Protein 2Y7B (pdb70)

Foldseek 3Di:
DDDQFKDWDWWWKWDFPVPDIDTAIWIWMDDQQKIFTANDDVVVVPDGGPDIDGLLQFPDLFKDADDVVPDPDPQKIKTKGKDFADPPDDDTPQWDDDPRMIIGIIIIHDPDNVVSVVVRVSNSVSSVVSVPDD

Solvent-accessible surface area: 8487 Å² total; p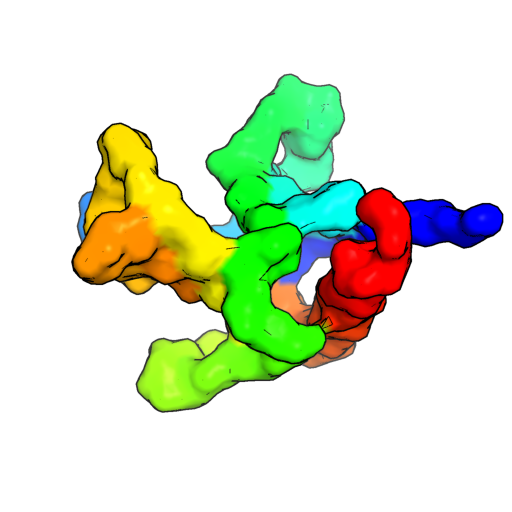er-residue (Å²): 162,151,110,80,27,86,27,105,11,63,0,12,6,42,26,45,74,109,61,66,29,35,69,60,115,32,35,0,7,0,46,43,64,25,0,6,29,19,61,109,43,95,16,43,148,196,125,128,22,94,18,149,11,55,1,52,45,19,74,42,197,77,5,100,69,10,70,218,140,117,6,111,103,185,23,5,0,27,0,49,16,41,54,100,82,137,178,104,24,64,110,60,105,33,16,102,23,171,126,105,77,9,55,32,61,17,25,0,5,6,78,53,110,123,65,40,42,74,4,22,112,60,0,42,86,6,2,64,66,62,119,135,90,154

GO terms:
  GO:0005826 actomyosin contractile ring (C, IDA)
  GO:0015629 actin cytoskeleton (C, IDA)
  GO:0003779 actin binding (F, IDA)
  GO:0000281 mitotic cytokinesis (P, IDA)
  GO:0032059 bleb (C, IDA)
  GO:0005938 cell cortex (C, IDA)
  GO:1904172 positive regulation of bleb assembly (P, IMP)
  GO:0090521 podocyte cell migration (P, IMP)
  GO:0000921 septin ring assembly (P, TAS)
  GO:0003779 actin binding (F, TAS)
  GO:0007096 regulation of exit from mitosis (P, TAS)
  GO:0005829 cytosol (C, TAS)
  GO:0045296 cadherin binding (F, HDA)
  GO:0005654 nucleoplasm (C, IDA)
  GO:0030496 midbody (C, IDA)
  GO:0005515 protein binding (F, IPI)

Organism: Homo sapiens (NCBI:txid9606)

CATH classification: 2.30.29.30

B-factor: mean 27.22, std 12.11, range [9.47, 84.31]

Sequence (134 aa):
VNSSVEERGFLTIFEDVSGFGAWHRRWCVLSSGNCISYWTYPDDEKRKNPIGRINLANCTSRQIEPANREFCARRNTFELITVRPQREDDRETLVSQCRDTLCCVTKNWLSADTKEERDLWMQQKLNQVLVDIRLWQ

Secondary structure (DSSP, 8-state):
--PPP-EEEEEEEEEEETTEEEEEEEEEEEETTEEEEESSHHHHTTS--SEEEEGGGB-SSS-EE--TTT---TTEEEEEEEEE--TT----SSEEEETTEEEEEEEEE-SSHHHHHHHHHHHHHHHHHHHS--

Radius of gyration: 14.65 Å; Cα contacts (8 Å, |Δi|>4): 256; chains: 1; bounding box: 35×34×38 Å

InterPro domains:
  IPR001849 Pleckstrin homology domain [PF00169] (988-1105)
  IPR001849 Pleckstrin homology domain [PS50003] (983-1107)
  IPR001849 Pleckstrin homology domain [SM00233] (984-1109)
  IPR011993 PH-like domain superfamily [G3DSA:2.30.29.30] (980-1113)
  IPR012966 Anillin homology domain [PF08174] (800-953)
  IPR031970 Anillin, N-terminal domain [PF16018] (142-229)
  IPR031970 Anillin, N-terminal domain [PF16018] (429-502)
  IPR037840 Anillin, PH domain [cd01263] (983-1110)
  IPR051364 Cytokinesis and Rho signaling-related protein [PTHR21538] (11-1114)

Structure (mmCIF, N/CA/C/O backbone):
data_2Y7B
#
_entry.id   2Y7B
#
_cell.length_a   34.300
_cell.length_b   59.417
_cell.length_c   64.717
_cell.angle_alpha   90.00
_cell.angle_beta   90.00
_cell.angle_gamma   90.00
#
_symmetry.space_group_name_H-M   'P 21 21 21'
#
loop_
_entity.id
_entity.type
_entity.pdbx_description
1 polymer 'ACTIN-BINDING PROTEIN ANILLIN'
2 non-polymer 1,2-ETHANEDIOL
3 water water
#
loop_
_atom_site.group_PDB
_atom_site.id
_atom_site.type_symbol
_atom_site.label_atom_id
_atom_site.label_alt_id
_atom_site.label_comp_id
_atom_site.label_asym_id
_atom_site.label_entity_id
_atom_site.label_seq_id
_atom_site.pdbx_PDB_ins_code
_atom_site.Cartn_x
_atom_site.Cartn_y
_atom_site.Cartn_z
_atom_site.occupancy
_atom_site.B_iso_or_equiv
_atom_site.auth_seq_id
_atom_site.auth_comp_id
_atom_site.auth_asym_id
_atom_site.auth_atom_id
_atom_site.pdbx_PDB_model_num
ATOM 1 N N . VAL A 1 1 ? 15.458 -11.170 64.421 1.00 53.57 980 VAL A N 1
ATOM 2 C CA . VAL A 1 1 ? 16.208 -10.132 65.197 1.00 55.67 980 VAL A CA 1
ATOM 3 C C . VAL A 1 1 ? 16.025 -8.738 64.583 1.00 54.69 980 VAL A C 1
ATOM 4 O O . VAL A 1 1 ? 16.286 -7.748 65.241 1.00 49.04 980 VAL A O 1
ATOM 6 N N . ASN A 1 2 ? 15.588 -8.668 63.325 1.00 48.21 981 ASN A N 1
ATOM 7 C CA . ASN A 1 2 ? 15.312 -7.384 62.670 1.00 49.86 981 ASN A CA 1
ATOM 8 C C . ASN A 1 2 ? 13.818 -7.192 62.440 1.00 48.68 981 ASN A C 1
ATOM 9 O O . ASN A 1 2 ? 13.049 -8.161 62.368 1.00 37.58 981 ASN A O 1
ATOM 14 N N . SER A 1 3 ? 13.422 -5.924 62.310 1.00 48.94 982 SER A N 1
ATOM 15 C CA . SER A 1 3 ? 12.018 -5.556 62.233 1.00 46.67 982 SER A CA 1
ATOM 16 C C . SER A 1 3 ? 11.419 -6.048 60.909 1.00 42.87 982 SER A C 1
ATOM 17 O O . SER A 1 3 ? 12.127 -6.183 59.914 1.00 41.01 982 SER A O 1
ATOM 20 N N . SER A 1 4 ? 10.123 -6.341 60.934 1.00 40.42 983 SER A N 1
ATOM 21 C CA . SER A 1 4 ? 9.349 -6.641 59.731 1.00 38.78 983 SER A CA 1
ATOM 22 C C . SER A 1 4 ? 9.352 -5.384 58.825 1.00 41.02 983 SER A C 1
ATOM 23 O O . SER A 1 4 ? 9.243 -4.250 59.308 1.00 34.71 983 SER A O 1
ATOM 26 N N . VAL A 1 5 ? 9.493 -5.589 57.516 1.00 39.69 984 VAL A N 1
ATOM 27 C CA . VAL A 1 5 ? 9.582 -4.481 56.546 1.00 35.74 984 VAL A CA 1
ATOM 28 C C . VAL A 1 5 ? 8.283 -3.666 56.506 1.00 31.66 984 VAL A C 1
ATOM 29 O O . VAL A 1 5 ? 7.172 -4.228 56.511 1.00 28.04 984 VAL A O 1
ATOM 33 N N . GLU A 1 6 ? 8.420 -2.342 56.524 1.00 25.55 985 GLU A N 1
ATOM 34 C CA . GLU A 1 6 ? 7.279 -1.464 56.350 1.00 27.85 985 GLU A CA 1
ATOM 35 C C . GLU A 1 6 ? 7.590 -0.399 55.295 1.00 26.45 985 GLU A C 1
ATOM 36 O O . GLU A 1 6 ? 8.767 -0.096 54.991 1.00 24.09 985 GLU A O 1
ATOM 42 N N . GLU A 1 7 ? 6.517 0.123 54.727 1.00 20.04 986 GLU A N 1
ATOM 43 C CA . GLU A 1 7 ? 6.578 1.220 53.756 1.00 22.03 986 GLU A CA 1
ATOM 44 C C . GLU A 1 7 ? 5.251 1.957 53.760 1.00 20.51 986 GLU A C 1
ATOM 45 O O . GLU A 1 7 ? 4.205 1.359 53.957 1.00 22.01 986 GLU A O 1
ATOM 51 N N . ARG A 1 8 ? 5.324 3.281 53.594 1.00 18.24 987 ARG A N 1
ATOM 52 C CA . ARG A 1 8 ? 4.166 4.138 53.491 1.00 22.09 987 ARG A CA 1
ATOM 53 C C . ARG A 1 8 ? 4.418 5.208 52.414 1.00 16.74 987 ARG A C 1
ATOM 54 O O . ARG A 1 8 ? 5.522 5.745 52.283 1.00 18.26 987 ARG A O 1
ATOM 62 N N . GLY A 1 9 ? 3.385 5.463 51.637 1.00 14.92 988 GLY A N 1
ATOM 63 C CA . GLY A 1 9 ? 3.411 6.440 50.580 1.00 15.66 988 GLY A CA 1
ATOM 64 C C . GLY A 1 9 ? 2.095 6.410 49.842 1.00 11.31 988 GLY A C 1
ATOM 65 O O . GLY A 1 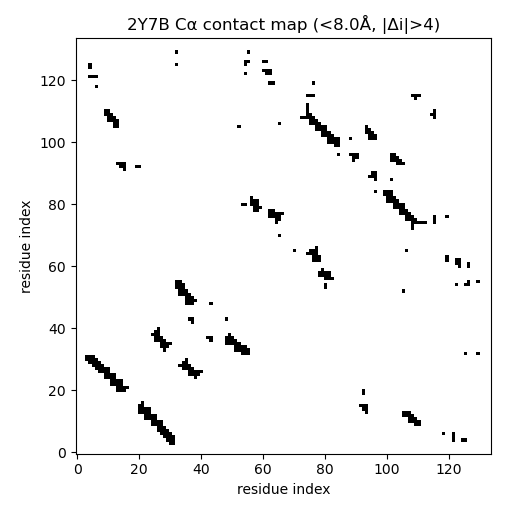9 ? 1.266 5.489 50.040 1.00 10.53 988 GLY A O 1
ATOM 66 N N . PHE A 1 10 ? 1.887 7.412 48.991 1.00 13.71 989 PHE A N 1
ATOM 67 C CA . PHE A 1 10 ? 0.712 7.440 48.113 1.00 15.73 989 PHE A CA 1
ATOM 68 C C . PHE A 1 10 ? 1.062 6.568 46.915 1.00 19.05 989 PHE A C 1
ATOM 69 O O . PHE A 1 10 ? 2.214 6.503 46.503 1.00 13.36 989 PHE A O 1
ATOM 77 N N . LEU A 1 11 ? 0.090 5.838 46.418 1.00 12.09 990 LEU A N 1
ATOM 78 C CA . LEU A 1 11 ? 0.217 5.136 45.130 1.00 14.30 990 LEU A CA 1
ATOM 79 C C . LEU A 1 11 ? -1.114 5.251 44.465 1.00 16.70 990 LEU A C 1
ATOM 80 O O . LEU A 1 11 ? -2.144 5.408 45.146 1.00 19.87 990 LEU A O 1
ATOM 85 N N . THR A 1 12 ? -1.112 5.237 43.138 1.00 14.85 991 THR A N 1
ATOM 86 C CA . THR A 1 12 ? -2.390 5.323 42.377 1.00 11.91 991 THR A CA 1
ATOM 87 C C . THR A 1 12 ? -2.683 3.919 41.848 1.00 14.86 991 THR A C 1
ATOM 88 O O . TH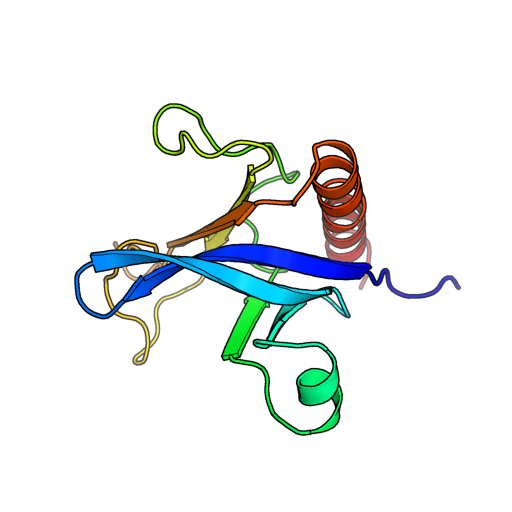R A 1 12 ? -1.834 3.293 41.142 1.00 16.16 991 THR A O 1
ATOM 92 N N . ILE A 1 13 ? -3.872 3.417 42.228 1.00 18.11 992 ILE A N 1
ATOM 93 C CA . ILE A 1 13 ? -4.265 2.011 41.996 1.00 18.13 992 ILE A CA 1
ATOM 94 C C . ILE A 1 13 ? -5.367 1.897 40.970 1.00 18.90 992 ILE A C 1
ATOM 95 O O . ILE A 1 13 ? -6.393 2.606 41.060 1.00 17.42 992 ILE A O 1
ATOM 100 N N . PHE A 1 14 ? -5.190 0.954 40.042 1.00 20.92 993 PHE A N 1
ATOM 101 C CA . PHE A 1 14 ? -6.245 0.617 39.071 1.00 16.62 993 PHE A CA 1
ATOM 102 C C . PHE A 1 14 ? -7.328 -0.179 39.761 1.00 14.35 993 PHE A C 1
ATOM 103 O O . PHE A 1 14 ? -7.078 -1.250 40.281 1.00 17.34 993 PHE A O 1
ATOM 111 N N . GLU A 1 15 ? -8.552 0.329 39.720 1.00 20.77 994 GLU A N 1
ATOM 112 C CA . GLU A 1 15 ? -9.655 -0.274 40.436 1.00 24.57 994 GLU A CA 1
ATOM 113 C C . GLU A 1 15 ? -10.841 -0.415 39.507 1.00 19.67 994 GLU A C 1
ATOM 114 O O . GLU A 1 15 ? -11.060 0.442 38.663 1.00 24.36 994 GLU A O 1
ATOM 120 N N . ASP A 1 16 ? -11.569 -1.528 39.624 1.00 20.39 995 ASP A N 1
ATOM 121 C CA . ASP A 1 16 ? -12.808 -1.716 38.897 1.00 29.29 995 ASP A CA 1
ATOM 122 C C . ASP A 1 16 ? -13.878 -0.847 39.547 1.00 37.57 995 ASP A C 1
ATOM 123 O O . ASP A 1 16 ? -14.267 -1.096 40.692 1.00 40.36 995 ASP A O 1
ATOM 128 N N . VAL A 1 17 ? -14.400 0.135 38.811 1.00 41.71 996 VAL A N 1
ATOM 129 C CA . VAL A 1 17 ? -15.464 0.985 39.360 1.00 45.10 996 VAL A CA 1
ATOM 130 C C . VAL A 1 17 ? -16.856 0.514 38.879 1.00 50.31 996 VAL A C 1
ATOM 131 O O . VAL A 1 17 ? -17.499 1.163 38.065 1.00 52.40 996 VAL A O 1
ATOM 135 N N . SER A 1 18 ? -17.274 -0.643 39.403 1.00 53.04 997 SER A N 1
ATOM 136 C CA . SER A 1 18 ? -18.548 -1.297 39.088 1.00 56.47 997 SER A CA 1
ATOM 137 C C . SER A 1 18 ? -18.968 -1.156 37.617 1.00 60.37 997 SER A C 1
ATOM 138 O O . SER A 1 18 ? -20.094 -0.769 37.309 1.00 64.09 997 SER A O 1
ATOM 140 N N . GLY A 1 19 ? -18.043 -1.478 36.718 1.00 63.08 998 GLY A N 1
ATOM 141 C CA . GLY A 1 19 ? -18.252 -1.294 35.280 1.00 63.24 998 GLY A CA 1
ATOM 142 C C . GLY A 1 19 ? -16.961 -0.884 34.597 1.00 59.20 998 GLY A C 1
ATOM 143 O O . GLY A 1 19 ? -16.367 -1.664 33.850 1.00 56.55 998 GLY A O 1
ATOM 144 N N . PHE A 1 20 ? -16.535 0.348 34.868 1.00 56.41 999 PHE A N 1
ATOM 145 C CA . PHE A 1 20 ? -15.359 0.933 34.239 1.00 49.40 999 PHE A CA 1
ATOM 146 C C . PHE A 1 20 ? -14.138 0.766 35.136 1.00 41.50 999 PHE A C 1
ATOM 147 O O . PHE A 1 20 ? -14.234 0.548 36.346 1.00 38.90 999 PHE A O 1
ATOM 149 N N . GLY A 1 21 ? -12.976 0.853 34.513 1.00 36.71 1000 GLY A N 1
ATOM 150 C CA . GLY A 1 21 ? -11.734 0.849 35.232 1.00 29.16 1000 GLY A CA 1
ATOM 151 C C . GLY A 1 21 ? -11.270 2.280 35.406 1.00 29.02 1000 GLY A C 1
ATOM 152 O O . GLY A 1 21 ? -11.574 3.141 34.577 1.00 38.31 1000 GLY A O 1
ATOM 153 N N . ALA A 1 22 ? -10.548 2.554 36.486 1.00 24.07 1001 ALA A N 1
ATOM 154 C CA . ALA A 1 22 ? -10.114 3.926 36.761 1.00 24.43 1001 ALA A CA 1
ATOM 155 C C . ALA A 1 22 ? -9.001 3.897 37.766 1.00 25.20 1001 ALA A C 1
ATOM 156 O O . ALA A 1 22 ? -8.893 2.950 38.553 1.00 21.10 1001 ALA A O 1
ATOM 158 N N . TRP A 1 23 ? -8.132 4.898 37.701 1.00 22.87 1002 TRP A N 1
ATOM 159 C CA . TRP A 1 23 ? -6.998 4.973 38.591 1.00 20.07 1002 TRP A CA 1
ATOM 160 C C . TRP A 1 23 ? -7.381 5.875 39.783 1.00 22.62 1002 TRP A C 1
ATOM 161 O O . TRP A 1 23 ? -7.972 6.963 39.599 1.00 20.61 1002 TRP A O 1
ATOM 172 N N . HIS A 1 24 ? -7.101 5.407 41.003 1.00 22.37 1003 HIS A N 1
ATOM 173 C CA . HIS A 1 24 ? -7.455 6.167 42.203 1.00 23.64 1003 HIS A CA 1
ATOM 174 C C . HIS A 1 24 ? -6.248 6.392 43.053 1.00 16.80 1003 HIS A C 1
ATOM 175 O O . HIS A 1 24 ? -5.496 5.471 43.334 1.00 18.73 1003 HIS A O 1
ATOM 182 N N . ARG A 1 25 ? -6.062 7.634 43.480 1.00 15.28 1004 ARG A N 1
ATOM 183 C CA . ARG A 1 25 ? -4.905 7.927 44.296 1.00 17.69 1004 ARG A CA 1
ATOM 184 C C . ARG A 1 25 ? -5.219 7.401 45.697 1.00 15.79 1004 ARG A C 1
ATOM 185 O O . ARG A 1 25 ? -6.282 7.681 46.246 1.00 21.86 1004 ARG A O 1
ATOM 193 N N . ARG A 1 26 ? -4.288 6.628 46.265 1.00 13.35 1005 ARG A N 1
ATOM 194 C CA . ARG A 1 26 ? -4.506 6.041 47.607 1.00 14.63 1005 ARG A CA 1
ATOM 195 C C . ARG A 1 26 ? -3.282 6.193 48.500 1.00 14.51 1005 ARG A C 1
ATOM 196 O O . ARG A 1 26 ? -2.171 6.323 47.975 1.00 16.43 1005 ARG A O 1
ATOM 204 N N . TRP A 1 27 ? -3.540 6.215 49.819 1.00 11.30 1006 TRP A N 1
ATOM 205 C CA . TRP A 1 27 ? -2.522 6.130 50.869 1.00 15.86 1006 TRP A CA 1
ATOM 206 C C . TRP A 1 27 ? -2.256 4.675 51.152 1.00 17.33 1006 TRP A C 1
ATOM 207 O O . TRP A 1 27 ? -3.128 3.973 51.591 1.00 15.83 1006 TRP A O 1
ATOM 218 N N . CYS A 1 28 ? -1.021 4.247 50.914 1.00 17.00 1007 CYS A N 1
ATOM 219 C CA . CYS A 1 28 ? -0.669 2.816 50.988 1.00 16.75 1007 CYS A CA 1
ATOM 220 C C . CYS A 1 28 ? 0.315 2.507 52.104 1.00 19.67 1007 CYS A C 1
ATOM 221 O O . CYS A 1 28 ? 1.311 3.194 52.273 1.00 15.34 1007 CYS A O 1
ATOM 224 N N . VAL A 1 29 ? 0.025 1.431 52.833 1.00 19.96 1008 VAL A N 1
ATOM 225 C CA . VAL A 1 29 ? 0.855 0.968 53.918 1.00 18.88 1008 VAL A CA 1
ATOM 226 C C . VAL A 1 29 ? 1.246 -0.507 53.675 1.00 21.25 1008 VAL A C 1
ATOM 227 O O . VAL A 1 29 ? 0.397 -1.392 53.619 1.00 15.99 1008 VAL A O 1
ATOM 231 N N . LEU A 1 30 ? 2.541 -0.770 53.545 1.00 20.18 1009 LEU A N 1
ATOM 232 C CA . LEU A 1 30 ? 3.034 -2.150 53.608 1.00 20.01 1009 LEU A CA 1
ATOM 233 C C . LEU A 1 30 ? 3.397 -2.463 55.063 1.00 21.25 1009 LEU A C 1
ATOM 234 O O . LEU A 1 30 ? 4.174 -1.740 55.738 1.00 16.72 1009 LEU A O 1
ATOM 239 N N . SER A 1 31 ? 2.782 -3.520 55.575 1.00 17.92 1010 SER A N 1
ATOM 240 C CA A SER A 1 31 ? 3.005 -3.944 56.939 0.63 23.59 1010 SER A CA 1
ATOM 241 C CA B SER A 1 31 ? 2.998 -3.940 56.947 0.37 23.16 1010 SER A CA 1
ATOM 242 C C . SER A 1 31 ? 2.556 -5.390 57.068 1.00 23.97 1010 SER A C 1
ATOM 243 O O . SER A 1 31 ? 1.547 -5.791 56.478 1.00 20.82 1010 SER A O 1
ATOM 248 N N . GLY A 1 32 ? 3.317 -6.167 57.813 1.00 24.76 1011 GLY A N 1
ATOM 249 C CA . GLY A 1 32 ? 3.157 -7.632 57.793 1.00 31.93 1011 GLY A CA 1
ATOM 250 C C . GLY A 1 32 ? 3.317 -8.127 56.351 1.00 28.00 1011 GLY A C 1
ATOM 251 O O . GLY A 1 32 ? 4.268 -7.792 55.649 1.00 32.73 1011 GLY A O 1
ATOM 252 N N . ASN A 1 33 ? 2.360 -8.873 55.866 1.00 31.74 1012 ASN A N 1
ATOM 253 C CA . ASN A 1 33 ? 2.501 -9.367 54.499 1.00 31.53 1012 ASN A CA 1
ATOM 254 C C . ASN A 1 33 ? 1.480 -8.772 53.532 1.00 24.61 1012 ASN A C 1
ATOM 255 O O . ASN A 1 33 ? 1.166 -9.393 52.533 1.00 26.59 1012 ASN A O 1
ATOM 260 N N . CYS A 1 34 ? 1.041 -7.539 53.812 1.00 19.58 1013 CYS A N 1
ATOM 261 C CA . CYS A 1 34 ? -0.061 -6.889 53.102 1.00 21.05 1013 CYS A CA 1
ATOM 262 C C . CYS A 1 34 ? 0.247 -5.429 52.773 1.00 18.71 1013 CYS A C 1
ATOM 263 O O . CYS A 1 34 ? 0.942 -4.748 53.542 1.00 17.03 1013 CYS A O 1
ATOM 266 N N . ILE A 1 35 ? -0.261 -4.974 51.628 1.00 16.11 1014 ILE A N 1
ATOM 267 C CA . ILE A 1 35 ? -0.485 -3.558 51.353 1.00 11.75 1014 ILE A CA 1
ATOM 268 C C . ILE A 1 35 ? -1.905 -3.242 51.654 1.00 19.95 1014 ILE A C 1
ATOM 269 O O . ILE A 1 35 ? -2.788 -3.778 51.015 1.00 16.48 1014 ILE A O 1
ATOM 274 N N . SER A 1 36 ? -2.112 -2.381 52.635 1.00 18.71 1015 SER A N 1
ATOM 275 C CA . SER A 1 36 ? -3.423 -1.884 52.997 1.00 17.97 1015 SER A CA 1
ATOM 276 C C . SER A 1 36 ? -3.546 -0.441 52.460 1.00 14.42 1015 SER A C 1
ATOM 277 O O . SER A 1 36 ? -2.576 0.306 52.426 1.00 13.05 1015 SER A O 1
ATOM 280 N N . TYR A 1 37 ? -4.720 -0.046 52.012 1.00 15.62 1016 TYR A N 1
ATOM 281 C CA . TYR A 1 37 ? -4.841 1.285 51.469 1.00 10.32 1016 TYR A CA 1
ATOM 282 C C . TYR A 1 37 ? -6.110 1.976 51.876 1.00 17.57 1016 TYR A C 1
ATOM 283 O O . TYR A 1 37 ? -7.139 1.354 52.119 1.00 13.80 1016 TYR A O 1
ATOM 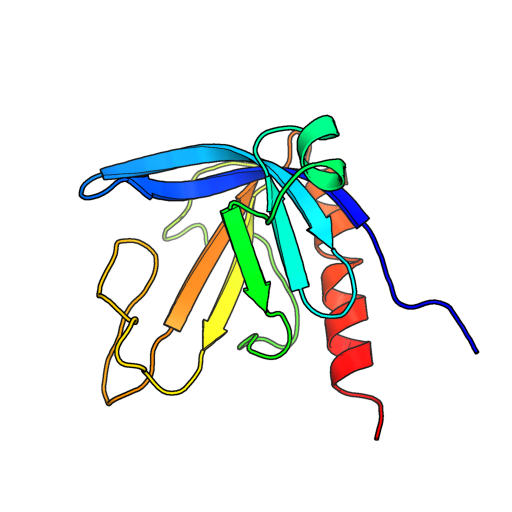292 N N . TRP A 1 38 ? -5.954 3.283 52.001 1.00 18.79 1017 TRP A N 1
ATOM 293 C CA . TRP A 1 38 ? -7.003 4.203 52.402 1.00 19.41 1017 TRP A CA 1
ATOM 294 C C . TRP A 1 38 ? -6.890 5.361 51.408 1.00 18.05 1017 TRP A C 1
ATOM 295 O O . TRP A 1 38 ? -5.914 5.431 50.642 1.00 15.78 1017 TRP A O 1
ATOM 306 N N . THR A 1 39 ? -7.796 6.307 51.517 1.00 15.94 1018 THR A N 1
ATOM 307 C CA . THR A 1 39 ? -7.836 7.475 50.637 1.00 21.77 1018 THR A CA 1
ATOM 308 C C . THR A 1 39 ? -6.814 8.524 50.998 1.00 17.84 1018 THR A C 1
ATOM 309 O O . THR A 1 39 ? -6.227 9.128 50.116 1.00 23.42 1018 THR A O 1
ATOM 313 N N . TYR A 1 40 ? -6.616 8.735 52.299 1.00 21.86 1019 TYR A N 1
ATOM 314 C CA . TYR A 1 40 ? -5.589 9.665 52.806 1.00 18.67 1019 TYR A CA 1
ATOM 315 C C . TYR A 1 40 ? -4.994 9.207 54.144 1.00 16.83 1019 TYR A C 1
ATOM 316 O O . TYR A 1 40 ? -5.601 8.406 54.862 1.00 18.67 1019 TYR A O 1
ATOM 325 N N . PRO A 1 41 ? -3.791 9.700 54.474 1.00 18.48 1020 PRO A N 1
ATOM 326 C CA . PRO A 1 41 ? -3.050 9.308 55.684 1.00 21.23 1020 PRO A CA 1
ATOM 327 C C . PRO A 1 41 ? -3.826 9.294 56.987 1.00 24.14 1020 PRO A C 1
ATOM 328 O O . PRO A 1 41 ? -3.803 8.300 57.695 1.00 23.96 1020 PRO A O 1
ATOM 332 N N . ASP A 1 42 ? -4.511 10.388 57.295 1.00 24.80 1021 ASP A N 1
ATOM 333 C CA . ASP A 1 42 ? -5.297 10.475 58.497 1.00 21.49 1021 ASP A CA 1
ATOM 334 C C . ASP A 1 42 ? -6.178 9.245 58.715 1.00 18.93 1021 ASP A C 1
ATOM 335 O O . ASP A 1 42 ? -6.392 8.859 59.858 1.00 22.44 1021 ASP A O 1
ATOM 340 N N . ASP A 1 43 ? -6.715 8.660 57.633 1.00 21.83 1022 ASP A N 1
ATOM 341 C CA . ASP A 1 43 ? -7.752 7.632 57.732 1.00 22.23 1022 ASP A CA 1
ATOM 342 C C . ASP A 1 43 ? -7.167 6.313 58.171 1.00 17.42 1022 ASP A C 1
ATOM 343 O O . ASP A 1 43 ? -7.884 5.473 58.667 1.00 19.67 1022 ASP A O 1
ATOM 348 N N . GLU A 1 44 ? -5.870 6.144 57.967 1.00 20.24 1023 GLU A N 1
ATOM 349 C CA . GLU A 1 44 ? -5.154 4.988 58.483 1.00 24.89 1023 GLU A CA 1
ATOM 350 C C . GLU A 1 44 ? -5.363 4.811 59.999 1.00 26.79 1023 GLU A C 1
ATOM 351 O O . GLU A 1 44 ? -5.481 3.682 60.480 1.00 27.07 1023 GLU A O 1
ATOM 357 N N . LYS A 1 45 ? -5.430 5.926 60.722 1.00 25.53 1024 LYS A N 1
ATOM 358 C CA . LYS A 1 45 ? -5.611 5.920 62.163 1.00 32.09 1024 LYS A CA 1
ATOM 359 C C . LYS A 1 45 ? -7.079 5.901 62.637 1.00 29.75 1024 LYS A C 1
ATOM 360 O O . LYS A 1 45 ? -7.328 5.767 63.827 1.00 35.17 1024 LYS A O 1
ATOM 366 N N . ARG A 1 46 ? -8.025 5.990 61.710 1.00 21.49 1025 ARG A N 1
ATOM 367 C CA . ARG A 1 46 ? -9.434 6.116 62.072 1.00 26.58 1025 ARG A CA 1
ATOM 368 C C . ARG A 1 46 ? -10.363 4.992 61.521 1.00 26.12 1025 ARG A C 1
ATOM 369 O O . ARG A 1 46 ? -11.512 4.847 61.979 1.00 32.00 1025 ARG A O 1
ATOM 377 N N . LYS A 1 47 ? -9.922 4.208 60.546 1.00 22.53 1026 LYS A N 1
ATOM 378 C CA . LYS A 1 47 ? -10.836 3.188 60.025 1.00 29.86 1026 LYS A CA 1
ATOM 379 C C . LYS A 1 47 ? -10.133 2.028 59.333 1.00 28.07 1026 LYS A C 1
ATOM 380 O O . LYS A 1 47 ? -8.920 2.052 59.132 1.00 23.70 1026 LYS A O 1
ATOM 386 N N . ASN A 1 48 ? -10.925 1.021 58.992 1.00 27.32 1027 ASN A N 1
ATOM 387 C CA . ASN A 1 48 ? -10.451 -0.111 58.245 1.00 28.95 1027 ASN A CA 1
ATOM 388 C C . ASN A 1 48 ? -10.113 0.348 56.827 1.00 26.19 1027 ASN A C 1
ATOM 389 O O . ASN A 1 48 ? -10.772 1.289 56.292 1.00 18.63 1027 ASN A O 1
ATOM 394 N N . PRO A 1 49 ? -9.054 -0.240 56.251 1.00 26.12 1028 PRO A N 1
ATOM 395 C CA . PRO A 1 49 ? -8.625 0.120 54.887 1.00 23.05 1028 PRO A CA 1
ATOM 396 C C . PRO A 1 49 ? -9.670 -0.203 53.853 1.00 22.18 1028 PRO A C 1
ATOM 397 O O . PRO A 1 49 ? -10.573 -1.007 54.121 1.00 23.33 1028 PRO A O 1
ATOM 401 N N . ILE A 1 50 ? -9.554 0.416 52.672 1.00 25.93 1029 ILE A N 1
ATOM 402 C CA . ILE A 1 50 ? -10.501 0.157 51.584 1.00 24.31 1029 ILE A CA 1
ATOM 403 C C . ILE A 1 50 ? -10.239 -1.250 51.062 1.00 19.03 1029 ILE A C 1
ATOM 404 O O . ILE A 1 50 ? -11.138 -1.966 50.713 1.00 23.36 1029 ILE A O 1
ATOM 409 N N . GLY A 1 51 ? -8.981 -1.649 51.016 1.00 21.23 1030 GLY A N 1
ATOM 410 C CA . GLY A 1 51 ? -8.664 -3.007 50.668 1.00 21.36 1030 GLY A CA 1
ATOM 411 C C . GLY A 1 51 ? -7.291 -3.360 51.138 1.00 22.53 1030 GLY A C 1
ATOM 412 O O . GLY A 1 51 ? -6.600 -2.523 51.743 1.00 15.36 1030 GLY A O 1
ATOM 413 N N . ARG A 1 52 ? -6.934 -4.611 50.858 1.00 20.80 1031 ARG A N 1
ATOM 414 C CA . ARG A 1 52 ? -5.628 -5.166 51.195 1.00 22.28 1031 ARG A CA 1
ATOM 415 C C . ARG A 1 52 ? -5.221 -6.152 50.137 1.00 22.46 1031 ARG A C 1
ATOM 416 O O . ARG A 1 52 ? -6.035 -6.960 49.648 1.00 25.72 1031 ARG A O 1
ATOM 424 N N . ILE A 1 53 ? -3.943 -6.104 49.828 1.00 18.57 1032 ILE A N 1
ATOM 425 C CA . ILE A 1 53 ? -3.320 -6.955 48.875 1.00 17.81 1032 ILE A CA 1
ATOM 426 C C . ILE A 1 53 ? -2.389 -7.841 49.681 1.00 22.16 1032 ILE A C 1
ATOM 427 O O . ILE A 1 53 ? -1.509 -7.334 50.368 1.00 21.09 1032 ILE A O 1
ATOM 432 N N . ASN A 1 54 ? -2.568 -9.158 49.560 1.00 17.42 1033 ASN A N 1
ATOM 433 C CA . ASN A 1 54 ? -1.784 -10.126 50.332 1.00 16.54 1033 ASN A CA 1
ATOM 434 C C . ASN A 1 54 ? -0.612 -10.660 49.538 1.00 16.71 1033 ASN A C 1
ATOM 435 O O . ASN A 1 54 ? -0.787 -11.430 48.604 1.00 18.50 1033 ASN A O 1
ATOM 440 N N . LEU A 1 55 ? 0.602 -10.276 49.947 1.00 11.97 1034 LEU A N 1
ATOM 441 C CA . LEU A 1 55 ? 1.798 -10.682 49.240 1.00 16.84 1034 LEU A CA 1
ATOM 442 C C . LEU A 1 55 ? 2.085 -12.155 49.424 1.00 19.97 1034 LEU A C 1
ATOM 443 O O . LEU A 1 55 ? 2.850 -12.692 48.664 1.00 16.62 1034 LEU A O 1
ATOM 448 N N . ALA A 1 56 ? 1.468 -12.799 50.426 1.00 16.75 1035 ALA A N 1
ATOM 449 C CA . ALA A 1 56 ? 1.659 -14.229 50.668 1.00 14.62 1035 ALA A CA 1
ATOM 450 C C . ALA A 1 56 ? 1.039 -15.055 49.550 1.00 16.89 1035 ALA A C 1
ATOM 451 O O . ALA A 1 56 ? 1.420 -16.205 49.352 1.00 20.59 1035 ALA A O 1
ATOM 453 N N . ASN A 1 57 ? 0.118 -14.438 48.791 1.00 18.87 1036 ASN A N 1
ATOM 454 C CA . ASN A 1 57 ? -0.516 -15.046 47.611 1.00 17.08 1036 ASN A CA 1
ATOM 455 C C . ASN A 1 57 ? 0.112 -14.641 46.278 1.00 15.64 1036 ASN A C 1
ATOM 456 O O . ASN A 1 57 ? -0.434 -14.890 45.209 1.00 16.69 1036 ASN A O 1
ATOM 461 N N . CYS A 1 58 ? 1.298 -14.055 46.318 1.00 17.98 1037 CYS A N 1
ATOM 462 C CA . CYS A 1 58 ? 1.932 -13.562 45.091 1.00 18.45 1037 CYS A CA 1
ATOM 463 C C . CYS A 1 58 ? 2.344 -14.722 44.192 1.00 17.25 1037 CYS A C 1
ATOM 464 O O . CYS A 1 58 ? 2.894 -15.727 44.658 1.00 17.71 1037 CYS A O 1
ATOM 467 N N . THR A 1 59 ? 2.136 -14.561 42.898 1.00 15.37 1038 THR A N 1
ATOM 468 C CA . THR A 1 59 ? 2.472 -15.616 41.932 1.00 12.68 1038 THR A CA 1
ATOM 469 C C . THR A 1 59 ? 3.926 -15.674 41.592 1.00 21.23 1038 THR A C 1
ATOM 470 O O . THR A 1 59 ? 4.411 -16.718 41.132 1.00 17.44 1038 THR A O 1
ATOM 474 N N . SER A 1 60 ? 4.618 -14.551 41.758 1.00 18.12 1039 SER A N 1
ATOM 475 C CA . SER A 1 60 ? 5.958 -14.410 41.148 1.00 20.82 1039 SER A CA 1
ATOM 476 C C . SER A 1 60 ? 7.024 -14.363 42.174 1.00 21.53 1039 SER A C 1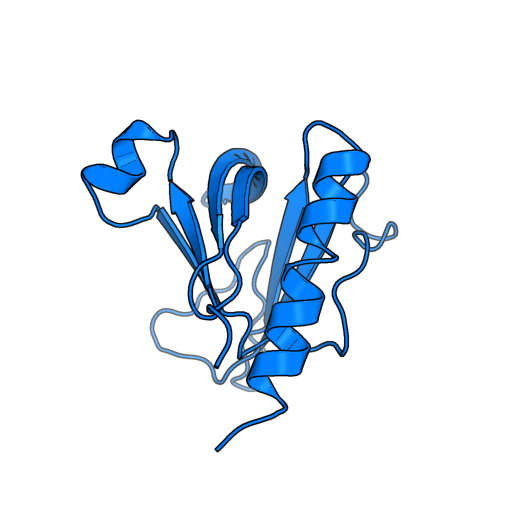
ATOM 477 O O . SER A 1 60 ? 6.726 -14.134 43.336 1.00 20.49 1039 SER A O 1
ATOM 480 N N . ARG A 1 61 ? 8.264 -14.612 41.723 1.00 17.97 1040 ARG A N 1
ATOM 481 C CA . ARG A 1 61 ? 9.485 -14.578 42.515 1.00 23.33 1040 ARG A CA 1
ATOM 482 C C . ARG A 1 61 ? 9.758 -13.175 43.006 1.00 24.85 1040 ARG A C 1
ATOM 483 O O . ARG A 1 61 ? 10.269 -12.988 44.106 1.00 23.71 1040 ARG A O 1
ATOM 491 N N . GLN A 1 62 ? 9.423 -12.193 42.188 1.00 19.73 1041 GLN A N 1
ATOM 492 C CA . GLN A 1 62 ? 9.681 -10.804 42.521 1.00 16.38 1041 GLN A CA 1
ATOM 493 C C . GLN A 1 62 ? 8.705 -9.900 41.828 1.00 18.84 1041 GLN A C 1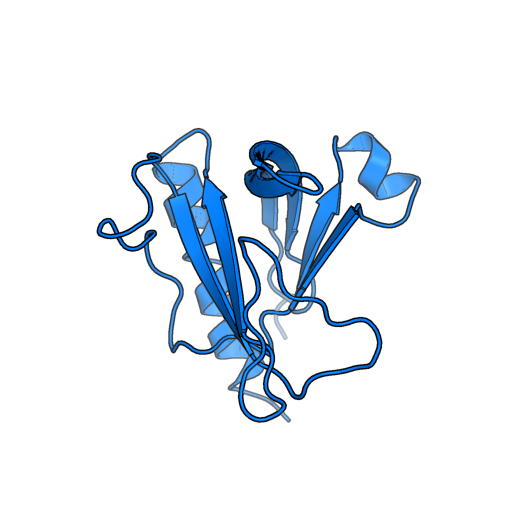
ATOM 494 O O . GLN A 1 62 ? 8.008 -10.338 40.903 1.00 17.51 1041 GLN A O 1
ATOM 500 N N . ILE A 1 63 ? 8.645 -8.648 42.293 1.00 17.98 1042 ILE A N 1
ATOM 501 C CA . ILE A 1 63 ? 7.676 -7.686 41.777 1.00 17.55 1042 ILE A CA 1
ATOM 502 C C . ILE A 1 63 ? 8.374 -6.934 40.694 1.00 20.88 1042 ILE A C 1
ATOM 503 O O . ILE A 1 63 ? 9.536 -6.609 40.813 1.00 22.34 1042 ILE A O 1
ATOM 508 N N . GLU A 1 64 ? 7.707 -6.749 39.567 1.00 19.00 1043 GLU A N 1
ATOM 509 C CA . GLU A 1 64 ? 8.368 -6.086 38.439 1.00 22.69 1043 GLU A CA 1
ATOM 510 C C . GLU A 1 64 ? 7.516 -4.969 37.891 1.00 16.03 1043 GLU A C 1
ATOM 511 O O . GLU A 1 64 ? 6.306 -4.930 38.181 1.00 14.09 1043 GLU A O 1
ATOM 517 N N . PRO A 1 65 ? 8.113 -4.103 37.047 1.00 15.32 1044 PRO A N 1
ATOM 518 C CA . PRO A 1 65 ? 7.209 -3.066 36.460 1.00 21.01 1044 PRO A CA 1
ATOM 519 C C . PRO A 1 65 ? 5.995 -3.656 35.717 1.00 13.70 1044 PRO A C 1
ATOM 520 O O . PRO A 1 65 ? 6.056 -4.762 35.199 1.00 15.89 1044 PRO A O 1
ATOM 524 N N . ALA A 1 66 ? 4.894 -2.933 35.647 1.00 16.55 1045 ALA A N 1
ATOM 525 C CA . ALA A 1 66 ? 3.724 -3.449 34.936 1.00 18.97 1045 ALA A CA 1
ATOM 526 C C . ALA A 1 66 ? 4.066 -3.869 33.477 1.00 15.19 1045 ALA A C 1
ATOM 527 O O . ALA A 1 66 ? 4.813 -3.186 32.788 1.00 12.20 1045 ALA A O 1
ATOM 529 N N . ASN A 1 67 ? 3.496 -4.996 33.063 1.00 21.64 1046 ASN A N 1
ATOM 530 C CA . ASN A 1 67 ? 3.544 -5.543 31.683 1.00 20.01 1046 ASN A CA 1
ATOM 531 C C . ASN A 1 67 ? 2.962 -4.530 30.678 1.00 20.95 1046 ASN A C 1
ATOM 532 O O . ASN A 1 67 ? 1.789 -4.201 30.707 1.00 18.67 1046 ASN A O 1
ATOM 537 N N . ARG A 1 68 ? 3.794 -4.052 29.780 1.00 17.40 1047 ARG A N 1
ATOM 538 C CA . ARG A 1 68 ? 3.406 -2.971 28.874 1.00 21.65 1047 ARG A CA 1
ATOM 539 C C . ARG A 1 68 ? 2.462 -3.415 27.758 1.00 18.72 1047 ARG A C 1
ATOM 540 O O . ARG A 1 68 ? 1.989 -2.569 27.028 1.00 26.32 1047 ARG A O 1
ATOM 548 N N . GLU A 1 69 ? 2.218 -4.717 27.628 1.00 20.11 1048 GLU A N 1
ATOM 549 C CA . GLU A 1 69 ? 1.180 -5.229 26.727 1.00 23.27 1048 GLU A CA 1
ATOM 550 C C . GLU A 1 69 ? -0.180 -4.719 27.220 1.00 22.08 1048 GLU A C 1
ATOM 551 O O . GLU A 1 69 ? -1.056 -4.374 26.416 1.00 24.43 1048 GLU A O 1
ATOM 557 N N . PHE A 1 70 ? -0.312 -4.587 28.529 1.00 23.03 1049 PHE A N 1
ATOM 558 C CA . PHE A 1 70 ? -1.589 -4.198 29.133 1.00 24.31 1049 PHE A CA 1
ATOM 559 C C . PHE A 1 70 ? -1.634 -2.825 29.822 1.00 25.17 1049 PHE A C 1
ATOM 560 O O . PHE A 1 70 ? -2.684 -2.176 29.789 1.00 22.42 1049 PHE A O 1
ATOM 568 N N . CYS A 1 71 ? -0.535 -2.394 30.459 1.00 16.81 1050 CYS A N 1
ATOM 569 C CA . CYS A 1 71 ? -0.534 -1.136 31.208 1.00 20.08 1050 CYS A CA 1
ATOM 570 C C . CYS A 1 71 ? 0.400 -0.109 30.595 1.00 23.40 1050 CYS A C 1
ATOM 571 O O . CYS A 1 71 ? 1.599 -0.364 30.432 1.00 27.08 1050 CYS A O 1
ATOM 574 N N . ALA A 1 72 ? -0.175 1.051 30.279 1.00 28.56 1051 ALA A N 1
ATOM 575 C CA . ALA A 1 72 ? 0.536 2.171 29.664 1.00 31.74 1051 ALA A CA 1
ATOM 576 C C . ALA A 1 72 ? 0.936 3.207 30.722 1.00 30.44 1051 ALA A C 1
ATOM 577 O O . ALA A 1 72 ? 1.687 4.154 30.432 1.00 31.26 1051 ALA A O 1
ATOM 579 N N . ARG A 1 73 ? 0.434 3.059 31.937 1.00 25.79 1052 ARG A N 1
ATOM 580 C CA . ARG A 1 73 ? 0.686 4.105 32.956 1.00 26.08 1052 ARG A CA 1
ATOM 581 C C . ARG A 1 73 ? 2.105 4.064 33.493 1.00 26.24 1052 ARG A C 1
ATOM 582 O O . ARG A 1 73 ? 2.600 2.998 33.896 1.00 26.69 1052 ARG A O 1
ATOM 590 N N . ARG A 1 74 ? 2.747 5.228 33.530 1.00 24.28 1053 ARG A N 1
ATOM 591 C CA . ARG A 1 74 ? 4.139 5.289 33.954 1.00 28.02 1053 ARG A CA 1
ATOM 592 C C . ARG A 1 74 ? 4.318 4.966 35.440 1.00 23.99 1053 ARG A C 1
ATOM 593 O O . ARG A 1 74 ? 3.406 5.094 36.252 1.00 17.24 1053 ARG A O 1
ATOM 601 N N . ASN A 1 75 ? 5.524 4.537 35.778 1.00 19.70 1054 ASN A N 1
ATOM 602 C CA . ASN A 1 75 ? 5.903 4.323 37.180 1.00 21.83 1054 ASN A CA 1
ATOM 603 C C . ASN A 1 75 ? 5.085 3.270 37.860 1.00 19.26 1054 ASN A C 1
ATOM 604 O O . ASN A 1 75 ? 4.916 3.317 39.086 1.00 23.53 1054 ASN A O 1
ATOM 609 N N . THR A 1 76 ? 4.545 2.320 37.099 1.00 19.67 1055 THR A N 1
ATOM 610 C CA . THR A 1 76 ? 3.593 1.338 37.651 1.00 19.32 1055 THR A CA 1
ATOM 611 C C . THR A 1 76 ? 4.285 -0.029 37.900 1.00 20.84 1055 THR A C 1
ATOM 612 O O . THR A 1 76 ? 4.951 -0.545 37.007 1.00 19.02 1055 THR A O 1
ATOM 616 N N . PHE A 1 77 ? 4.137 -0.587 39.112 1.00 18.38 1056 PHE A N 1
ATOM 617 C CA . PHE A 1 77 ? 4.493 -1.999 39.357 1.00 11.33 1056 PHE A CA 1
ATOM 618 C C . PHE A 1 77 ? 3.297 -2.901 39.367 1.00 14.56 1056 PHE A C 1
ATOM 619 O O . PHE A 1 77 ? 2.189 -2.425 39.545 1.00 14.00 1056 PHE A O 1
ATOM 627 N N . GLU A 1 78 ? 3.530 -4.210 39.189 1.00 15.62 1057 GLU A N 1
ATOM 628 C CA . GLU A 1 78 ? 2.427 -5.178 39.013 1.00 21.57 1057 GLU A CA 1
ATOM 629 C C . GLU A 1 78 ? 2.548 -6.341 40.022 1.00 22.05 1057 GLU A C 1
ATOM 630 O O . GLU A 1 78 ? 3.624 -6.932 40.204 1.00 14.22 1057 GLU A O 1
ATOM 636 N N . LEU A 1 79 ? 1.463 -6.609 40.738 1.00 9.47 1058 LEU A N 1
ATOM 637 C CA . LEU A 1 79 ? 1.465 -7.699 41.739 1.00 12.08 1058 LEU A CA 1
ATOM 638 C C . LEU A 1 79 ? 0.264 -8.564 41.431 1.00 15.65 1058 LEU A C 1
ATOM 639 O O . LEU A 1 79 ? -0.866 -8.086 41.562 1.00 15.98 1058 LEU A O 1
ATOM 644 N N . ILE A 1 80 ? 0.499 -9.812 41.038 1.00 17.91 1059 ILE A N 1
ATOM 645 C CA . ILE A 1 80 ? -0.552 -10.772 40.753 1.00 17.15 1059 ILE A CA 1
ATOM 646 C C . ILE A 1 80 ? -0.666 -11.728 41.917 1.00 15.19 1059 ILE A C 1
ATOM 647 O O . ILE A 1 80 ? 0.309 -12.214 42.417 1.00 16.91 1059 ILE A O 1
ATOM 652 N N . THR A 1 81 ? -1.886 -11.928 42.403 1.00 17.75 1060 THR A N 1
ATOM 653 C CA . THR A 1 81 ? -2.109 -12.857 43.485 1.00 18.93 1060 THR A CA 1
ATOM 654 C C . THR A 1 81 ? -3.094 -13.919 43.069 1.00 22.39 1060 THR A C 1
ATOM 655 O O . THR A 1 81 ? -3.985 -13.698 42.258 1.00 19.67 1060 THR A O 1
ATOM 659 N N . VAL A 1 82 ? -2.961 -15.076 43.679 1.00 19.42 1061 VAL A N 1
ATOM 660 C CA . VAL A 1 82 ? -3.810 -16.184 43.355 1.00 16.55 1061 VAL A CA 1
ATOM 661 C C . VAL A 1 82 ? -4.218 -16.910 44.627 1.00 19.68 1061 VAL A C 1
ATOM 662 O O . VAL A 1 82 ? -3.439 -17.081 45.538 1.00 15.21 1061 VAL A O 1
ATOM 666 N N . ARG A 1 83 ? -5.460 -17.340 44.693 1.00 17.42 1062 ARG A N 1
ATOM 667 C CA . ARG A 1 83 ? -5.851 -18.275 45.758 1.00 20.04 1062 ARG A CA 1
ATOM 668 C C . ARG A 1 83 ? -7.121 -18.960 45.339 1.00 23.19 1062 ARG A C 1
ATOM 669 O O . ARG A 1 83 ? -7.754 -18.437 44.425 1.00 21.54 1062 ARG A O 1
ATOM 677 N N . PRO A 1 84 ? -7.536 -20.070 46.031 1.00 22.31 1063 PRO A N 1
ATOM 678 C CA . PRO A 1 84 ? -8.822 -20.741 45.789 1.00 20.12 1063 PRO A CA 1
ATOM 679 C C . PRO A 1 84 ? -10.018 -19.813 45.953 1.00 23.38 1063 PRO A C 1
ATOM 680 O O . PRO A 1 84 ? -10.051 -18.980 46.840 1.00 23.55 1063 PRO A O 1
ATOM 684 N N . GLN A 1 85 ? -10.989 -19.950 45.057 1.00 24.35 1064 GLN A N 1
ATOM 685 C CA . GLN A 1 85 ? -12.061 -18.981 44.912 1.00 25.33 1064 GLN A CA 1
ATOM 686 C C . GLN A 1 85 ? -13.004 -19.089 46.115 1.00 28.34 1064 GLN A C 1
ATOM 687 O O . GLN A 1 85 ? -13.182 -20.180 46.646 1.00 29.29 1064 GLN A O 1
ATOM 693 N N . ARG A 1 86 ? -13.641 -17.987 46.497 1.00 29.97 1065 ARG A N 1
ATOM 694 C CA . ARG A 1 86 ? -14.651 -17.974 47.585 1.00 39.52 1065 ARG A CA 1
ATOM 695 C C . ARG A 1 86 ? -16.010 -17.445 47.136 1.00 38.62 1065 ARG A C 1
ATOM 696 O O . ARG A 1 86 ? -16.176 -17.058 45.984 1.00 36.71 1065 ARG A O 1
ATOM 704 N N . GLU A 1 87 ? -16.960 -17.357 48.068 1.00 39.31 1066 GLU A N 1
ATOM 705 C CA . GLU A 1 87 ? -18.284 -16.848 47.755 1.00 42.63 1066 GLU A CA 1
ATOM 706 C C . GLU A 1 87 ? -18.253 -15.387 47.388 1.00 42.14 1066 GLU A C 1
ATOM 707 O O . GLU A 1 87 ? -19.074 -14.911 46.594 1.00 46.34 1066 GLU A O 1
ATOM 713 N N . ASP A 1 88 ? -17.319 -14.672 47.992 1.00 37.66 1067 ASP A N 1
ATOM 714 C CA . ASP A 1 88 ? -17.194 -13.246 47.757 1.00 41.41 1067 ASP A CA 1
ATOM 715 C C . ASP A 1 88 ? -16.475 -12.927 46.445 1.00 42.03 1067 ASP A C 1
ATOM 716 O O . ASP A 1 88 ? -16.623 -11.831 45.920 1.00 49.50 1067 ASP A O 1
ATOM 721 N N . ASP A 1 89 ? -15.706 -13.865 45.896 1.00 43.65 1068 ASP A N 1
ATOM 722 C CA . ASP A 1 89 ? -15.029 -13.604 44.625 1.00 36.08 1068 ASP A CA 1
ATOM 723 C C . ASP A 1 89 ? -16.043 -13.378 43.489 1.00 36.05 1068 ASP A C 1
ATOM 724 O O . ASP A 1 89 ? -17.069 -14.061 43.401 1.00 38.67 1068 ASP A O 1
ATOM 729 N N . ARG A 1 90 ? -15.779 -12.348 42.684 1.00 38.09 1069 ARG A N 1
ATOM 730 C CA . ARG A 1 90 ? -16.607 -11.983 41.537 1.00 36.87 1069 ARG A CA 1
ATOM 731 C C . ARG A 1 90 ? -15.662 -11.576 40.409 1.00 39.91 1069 ARG A C 1
ATOM 732 O O . ARG A 1 90 ? -14.556 -11.081 40.668 1.00 30.67 1069 ARG A O 1
ATOM 734 N N . GLU A 1 91 ? -16.059 -11.866 39.171 1.00 39.43 1070 GLU A N 1
ATOM 735 C CA . GLU A 1 91 ? -15.295 -11.460 37.980 1.00 40.94 1070 GLU A CA 1
ATOM 736 C C . GLU A 1 91 ? -15.285 -9.940 37.887 1.00 37.26 1070 GLU A C 1
ATOM 737 O O . GLU A 1 91 ? -16.331 -9.309 38.018 1.00 38.52 1070 GLU A O 1
ATOM 743 N N . THR A 1 92 ? -14.109 -9.354 37.679 1.00 30.12 1071 THR A N 1
ATOM 744 C CA . THR A 1 92 ? -14.001 -7.885 37.544 1.00 28.79 1071 THR A CA 1
ATOM 745 C C . THR A 1 92 ? -12.866 -7.570 36.560 1.00 31.43 1071 THR A C 1
ATOM 746 O O . THR A 1 92 ? -12.263 -8.495 35.996 1.00 32.67 1071 THR A O 1
ATOM 750 N N . LEU A 1 93 ? -12.572 -6.281 36.358 1.00 30.55 1072 LEU A N 1
ATOM 751 C CA . LEU A 1 93 ? -11.500 -5.865 35.434 1.00 26.99 1072 LEU A CA 1
ATOM 752 C C . LEU A 1 93 ? -10.128 -6.240 36.000 1.00 25.10 1072 LEU A C 1
ATOM 753 O O . LEU A 1 93 ? -9.167 -6.342 35.249 1.00 29.38 1072 LEU A O 1
ATOM 758 N N . VAL A 1 94 ? -10.009 -6.436 37.310 1.00 23.34 1073 VAL A N 1
ATOM 759 C CA . VAL A 1 94 ? -8.693 -6.809 37.855 1.00 20.25 1073 VAL A CA 1
ATOM 760 C C . VAL A 1 94 ? -8.585 -8.270 38.340 1.00 21.88 1073 VAL A C 1
ATOM 761 O O . VAL A 1 94 ? -7.496 -8.735 38.678 1.00 22.61 1073 VAL A O 1
ATOM 765 N N . SER A 1 95 ? -9.704 -8.966 38.410 1.00 18.81 1074 SER A N 1
ATOM 766 C CA . SER A 1 95 ? -9.785 -10.343 38.951 1.00 23.89 1074 SER A CA 1
ATOM 767 C C . SER A 1 95 ? -10.465 -11.314 38.050 1.00 27.53 1074 SER A C 1
ATOM 768 O O . SER A 1 95 ? -11.658 -11.135 37.731 1.00 27.67 1074 SER A O 1
ATOM 771 N N . GLN A 1 96 ? -9.756 -12.380 37.693 1.00 25.46 1075 GLN A N 1
ATOM 772 C CA . GLN A 1 96 ? -10.345 -13.454 36.922 1.00 29.90 1075 GLN A CA 1
ATOM 773 C C . GLN A 1 96 ? -10.469 -14.713 37.792 1.00 26.00 1075 GLN A C 1
ATOM 774 O O . GLN A 1 96 ? -9.530 -15.094 38.459 1.00 22.84 1075 GLN A O 1
ATOM 780 N N . CYS A 1 97 ? -11.657 -15.296 37.812 1.00 24.55 1076 CYS A N 1
ATOM 781 C CA . CYS A 1 97 ? -11.883 -16.668 38.290 1.00 29.99 1076 CYS A CA 1
ATOM 782 C C . CYS A 1 97 ? -12.010 -17.716 37.188 1.00 26.44 1076 CYS A C 1
ATOM 783 O O . CYS A 1 97 ? -12.907 -17.637 36.342 1.00 31.81 1076 CYS A O 1
ATOM 786 N N . ARG A 1 98 ? -11.169 -18.747 37.238 1.00 22.19 1077 ARG A N 1
ATOM 787 C CA . ARG A 1 98 ? -11.323 -19.894 36.338 1.00 29.84 1077 ARG A CA 1
ATOM 788 C C . ARG A 1 98 ? -10.888 -21.188 37.047 1.00 25.22 1077 ARG A C 1
ATOM 789 O O . ARG A 1 98 ? -9.914 -21.163 37.781 1.00 25.00 1077 ARG A O 1
ATOM 797 N N . ASP A 1 99 ? -11.583 -22.306 36.819 1.00 24.68 1078 ASP A N 1
ATOM 798 C CA . ASP A 1 99 ? -11.225 -23.584 37.445 1.00 26.49 1078 ASP A CA 1
ATOM 799 C C . ASP A 1 99 ? -11.138 -23.518 39.007 1.00 29.93 1078 ASP A C 1
ATOM 800 O O . ASP A 1 99 ? -10.354 -24.262 39.621 1.00 29.35 1078 ASP A O 1
ATOM 805 N N . THR A 1 100 ? -11.959 -22.652 39.616 1.00 30.32 1079 THR A N 1
ATOM 806 C CA . THR A 1 100 ? -12.036 -22.443 41.082 1.00 28.71 1079 THR A CA 1
ATOM 807 C C . THR A 1 100 ? -10.788 -21.792 41.657 1.00 27.01 1079 THR A C 1
ATOM 808 O O . THR A 1 100 ? -10.460 -21.938 42.830 1.00 28.48 1079 THR A O 1
ATOM 812 N N . LEU A 1 101 ? -10.113 -21.015 40.834 1.00 27.68 1080 LEU A N 1
ATOM 813 C CA . LEU A 1 101 ? -8.946 -20.285 41.259 1.00 29.54 1080 LEU A CA 1
ATOM 814 C C . LEU A 1 101 ? -9.187 -18.820 40.845 1.00 30.12 1080 LEU A C 1
ATOM 815 O O . LEU A 1 101 ? -9.722 -18.576 39.766 1.00 28.09 1080 LEU A O 1
ATOM 820 N N . CYS A 1 102 ? -8.942 -17.879 41.757 1.00 23.56 1081 CYS A N 1
ATOM 821 C CA A CYS A 1 102 ? -9.135 -16.426 41.558 0.70 24.67 1081 CYS A CA 1
ATOM 822 C CA B CYS A 1 102 ? -9.093 -16.488 41.378 0.30 24.26 1081 CYS A CA 1
ATOM 823 C C . CYS A 1 102 ? -7.755 -15.795 41.445 1.00 19.45 1081 CYS A C 1
ATOM 824 O O . CYS A 1 102 ? -6.971 -15.945 42.379 1.00 20.88 1081 CYS A O 1
ATOM 829 N N . VAL A 1 103 ? -7.479 -15.109 40.343 1.00 17.70 1082 VAL A N 1
ATOM 830 C CA . VAL A 1 103 ? -6.203 -14.433 40.106 1.00 17.28 1082 VAL A CA 1
ATOM 831 C C . VAL A 1 103 ? -6.583 -12.956 40.038 1.00 20.06 1082 VAL A C 1
ATOM 832 O O . VAL A 1 103 ? -7.551 -12.605 39.374 1.00 22.30 1082 VAL A O 1
ATOM 836 N N . THR A 1 104 ? -5.923 -12.123 40.832 1.00 16.66 1083 THR A N 1
ATOM 837 C CA . THR A 1 104 ? -6.168 -10.675 40.846 1.00 11.53 1083 THR A CA 1
ATOM 838 C C . THR A 1 104 ? -4.907 -9.989 40.395 1.00 15.58 1083 THR A C 1
ATOM 839 O O . THR A 1 104 ? -3.849 -10.305 40.906 1.00 18.77 1083 THR A O 1
ATOM 843 N N . LYS A 1 105 ? -4.998 -9.051 39.455 1.00 14.75 1084 LYS A N 1
ATOM 844 C CA . LYS A 1 105 ? -3.758 -8.368 38.952 1.00 19.38 1084 LYS A CA 1
ATOM 845 C C . LYS A 1 105 ? -3.795 -6.983 39.571 1.00 21.48 1084 LYS A C 1
ATOM 846 O O . LYS A 1 105 ? -4.749 -6.220 39.369 1.00 15.10 1084 LYS A O 1
ATOM 852 N N . ASN A 1 106 ? -2.793 -6.676 40.386 1.00 12.56 1085 ASN A N 1
ATOM 853 C CA . ASN A 1 106 ? -2.757 -5.384 41.080 1.00 15.86 1085 ASN A CA 1
ATOM 854 C C . ASN A 1 106 ? -1.773 -4.436 40.406 1.00 21.61 1085 ASN A C 1
ATOM 855 O O . ASN A 1 106 ? -0.573 -4.759 40.304 1.00 16.33 1085 ASN A O 1
ATOM 860 N N . TRP A 1 107 ? -2.254 -3.268 39.967 1.00 17.95 1086 TRP A N 1
ATOM 861 C CA . TRP A 1 107 ? -1.379 -2.237 39.378 1.00 22.09 1086 TRP A CA 1
ATOM 862 C C . TRP A 1 107 ? -1.391 -1.029 40.300 1.00 19.32 1086 TRP A C 1
ATOM 863 O O . TRP A 1 107 ? -2.446 -0.498 40.613 1.00 16.01 1086 TRP A O 1
ATOM 874 N N . LEU A 1 108 ? -0.208 -0.629 40.720 1.00 13.36 1087 LEU A N 1
ATOM 875 C CA . LEU A 1 108 ? -0.050 0.518 41.621 1.00 18.03 1087 LEU A CA 1
ATOM 876 C C . LEU A 1 108 ? 1.050 1.390 41.013 1.00 16.08 1087 LEU A C 1
ATOM 877 O O . LEU A 1 108 ? 2.169 0.895 40.770 1.00 17.87 1087 LEU A O 1
ATOM 882 N N . SER A 1 109 ? 0.703 2.656 40.754 1.00 16.43 1088 SER A N 1
ATOM 883 C CA . SER A 1 109 ? 1.563 3.657 40.096 1.00 16.23 1088 SER A CA 1
ATOM 884 C C . SER A 1 109 ? 2.061 4.698 41.114 1.00 18.29 1088 SER A C 1
ATOM 885 O O . SER A 1 109 ? 1.264 5.290 41.820 1.00 18.36 1088 SER A O 1
ATOM 888 N N . ALA A 1 110 ? 3.382 4.872 41.184 1.00 16.15 1089 ALA A N 1
ATOM 889 C CA . ALA A 1 110 ? 4.068 5.881 42.018 1.00 14.78 1089 ALA A CA 1
ATOM 890 C C . ALA A 1 110 ? 4.135 7.254 41.317 1.00 19.11 1089 ALA A C 1
ATOM 891 O O . ALA A 1 110 ? 4.068 7.350 40.077 1.00 17.69 1089 ALA A O 1
ATOM 893 N N . ASP A 1 111 ? 4.247 8.323 42.117 1.00 19.77 1090 ASP A N 1
ATOM 894 C CA . ASP A 1 111 ? 4.385 9.694 41.564 1.00 19.70 1090 ASP A CA 1
ATOM 895 C C . ASP A 1 111 ? 5.722 9.859 40.832 1.00 20.84 1090 ASP A C 1
ATOM 896 O O . ASP A 1 111 ? 5.845 10.680 39.925 1.00 19.99 1090 ASP A O 1
ATOM 901 N N . THR A 1 112 ? 6.708 9.058 41.217 1.00 18.77 1091 THR A N 1
ATOM 902 C CA . THR A 1 112 ? 8.046 9.078 40.605 1.00 20.14 1091 THR A CA 1
ATOM 903 C C . THR A 1 112 ? 8.612 7.642 40.372 1.00 23.56 1091 THR A C 1
ATOM 904 O O . THR A 1 112 ? 8.197 6.691 41.023 1.00 19.88 1091 THR A O 1
ATOM 908 N N . LYS A 1 113 ? 9.594 7.503 39.490 1.00 25.82 1092 LYS A N 1
ATOM 909 C CA . LYS A 1 113 ? 10.254 6.196 39.277 1.00 27.95 1092 LYS A CA 1
ATOM 910 C C . LYS A 1 113 ? 10.979 5.747 40.530 1.00 24.14 1092 LYS A C 1
ATOM 911 O O . 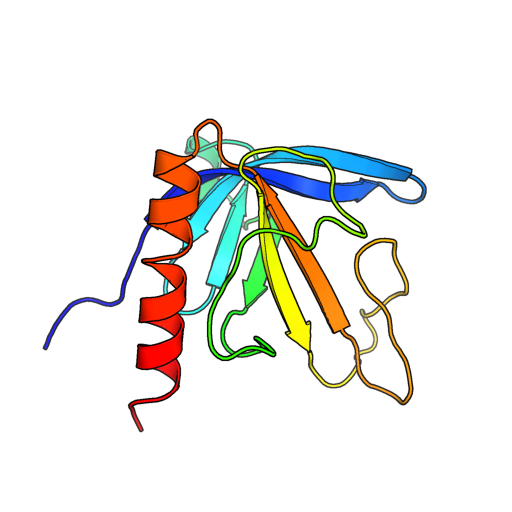LYS A 1 113 ? 11.093 4.558 40.800 1.00 22.67 1092 LYS A O 1
ATOM 917 N N . GLU A 1 114 ? 11.486 6.703 41.277 1.00 23.41 1093 GLU A N 1
ATOM 918 C CA . GLU A 1 114 ? 12.236 6.417 42.473 1.00 24.26 1093 GLU A CA 1
ATOM 919 C C . GLU A 1 114 ? 11.361 5.778 43.548 1.00 23.06 1093 GLU A C 1
ATOM 920 O O . GLU A 1 114 ? 11.814 4.841 44.211 1.00 21.45 1093 GLU A O 1
ATOM 926 N N . GLU A 1 115 ? 10.113 6.265 43.708 1.00 19.62 1094 GLU A N 1
ATOM 927 C CA . GLU A 1 115 ? 9.161 5.632 44.610 1.00 23.34 1094 GLU A CA 1
ATOM 928 C C . GLU A 1 115 ? 8.687 4.259 44.103 1.00 22.68 1094 GLU A C 1
ATOM 929 O O . GLU A 1 115 ? 8.535 3.331 44.906 1.00 23.55 1094 GLU A O 1
ATOM 935 N N . ARG A 1 116 ? 8.465 4.109 42.789 1.00 24.54 1095 ARG A N 1
ATOM 936 C CA . ARG A 1 116 ? 8.181 2.777 42.222 1.00 21.95 1095 ARG A CA 1
ATOM 937 C C . ARG A 1 116 ? 9.298 1.805 42.615 1.00 15.77 1095 ARG A C 1
ATOM 938 O O . ARG A 1 116 ? 9.056 0.664 43.057 1.00 15.55 1095 ARG A O 1
ATOM 946 N N . ASP A 1 117 ? 10.539 2.229 42.446 1.00 19.51 1096 ASP A N 1
ATOM 947 C CA . ASP A 1 117 ? 11.645 1.326 42.662 1.00 19.90 1096 ASP A CA 1
ATOM 948 C C . ASP A 1 117 ? 11.802 0.963 44.135 1.00 23.01 1096 ASP A C 1
ATOM 949 O O . ASP A 1 117 ? 12.029 -0.199 44.443 1.00 13.61 1096 ASP A O 1
ATOM 954 N N . LEU A 1 118 ? 11.644 1.956 45.013 1.00 23.82 1097 LEU A N 1
ATOM 955 C CA . LEU A 1 118 ? 11.561 1.744 46.456 1.00 25.39 1097 LEU A CA 1
ATOM 956 C C . LEU A 1 118 ? 10.520 0.710 46.844 1.00 17.32 1097 LEU A C 1
ATOM 957 O O . LEU A 1 118 ? 10.797 -0.215 47.617 1.00 16.79 1097 LEU A O 1
ATOM 962 N N . TRP A 1 119 ? 9.301 0.899 46.359 1.00 16.52 1098 TRP A N 1
ATOM 963 C CA . TRP A 1 119 ? 8.249 -0.040 46.684 1.00 15.87 1098 TRP A CA 1
ATOM 964 C C . TRP A 1 119 ? 8.578 -1.492 46.213 1.00 22.56 1098 TRP A C 1
ATOM 965 O O . TRP A 1 119 ? 8.503 -2.446 46.991 1.00 21.14 1098 TRP A O 1
ATOM 976 N N . MET A 1 120 ? 9.022 -1.639 44.973 1.00 21.37 1099 MET A N 1
ATOM 977 C CA . MET A 1 120 ? 9.405 -2.938 44.432 1.00 18.58 1099 MET A CA 1
ATOM 978 C C . MET A 1 120 ? 10.470 -3.598 45.291 1.00 14.99 1099 MET A C 1
ATOM 979 O O . MET A 1 120 ? 10.402 -4.819 45.572 1.00 14.55 1099 MET A O 1
ATOM 984 N N . GLN A 1 121 ? 11.456 -2.814 45.709 1.00 19.88 1100 GLN A N 1
ATOM 985 C CA A GLN A 1 121 ? 12.492 -3.320 46.596 0.62 21.35 1100 GLN A CA 1
ATOM 986 C CA B GLN A 1 121 ? 12.504 -3.285 46.611 0.38 22.72 1100 GLN A CA 1
ATOM 987 C C . GLN A 1 121 ? 11.916 -3.823 47.927 1.00 24.06 1100 GLN A C 1
ATOM 988 O O . GLN A 1 121 ? 12.204 -4.942 48.359 1.00 22.24 1100 GLN A O 1
ATOM 999 N N . LYS A 1 122 ? 11.092 -3.012 48.578 1.00 21.42 1101 LYS A N 1
ATOM 1000 C CA . LYS A 1 122 ? 10.579 -3.415 49.900 1.00 22.33 1101 LYS A CA 1
ATOM 1001 C C . LYS A 1 122 ? 9.729 -4.666 49.735 1.00 17.13 1101 LYS A C 1
ATOM 1002 O O . LYS A 1 122 ? 9.811 -5.603 50.542 1.00 15.13 1101 LYS A O 1
ATOM 1008 N N . LEU A 1 123 ? 8.887 -4.668 48.695 1.00 15.31 1102 LEU A N 1
ATOM 1009 C CA . LEU A 1 123 ? 8.006 -5.787 48.436 1.00 15.83 1102 LEU A CA 1
ATOM 1010 C C . LEU A 1 123 ? 8.723 -7.103 48.105 1.00 18.19 1102 LEU A C 1
ATOM 1011 O O . LEU A 1 123 ? 8.288 -8.155 48.557 1.00 16.61 1102 LEU A O 1
ATOM 1016 N N . ASN A 1 124 ? 9.827 -7.048 47.354 1.00 16.08 1103 ASN A N 1
ATOM 1017 C CA . ASN A 1 124 ? 10.704 -8.184 47.137 1.00 23.22 1103 ASN A CA 1
ATOM 1018 C C . ASN A 1 124 ? 11.316 -8.704 48.430 1.00 24.48 1103 ASN A C 1
ATOM 1019 O O . ASN A 1 124 ? 11.508 -9.928 48.591 1.00 18.15 1103 ASN A O 1
ATOM 1024 N N . GLN A 1 125 ? 11.678 -7.790 49.328 1.00 21.54 1104 GLN A N 1
ATOM 1025 C CA . GLN A 1 125 ? 12.208 -8.220 50.612 1.00 24.66 1104 GLN A CA 1
ATOM 1026 C C . GLN A 1 125 ? 11.092 -8.881 51.445 1.00 16.55 1104 GLN A C 1
ATOM 1027 O O . GLN A 1 125 ? 11.334 -9.860 52.134 1.00 21.59 1104 GLN A O 1
ATOM 1033 N N . VAL A 1 126 ? 9.858 -8.409 51.342 1.00 16.62 1105 VAL A N 1
ATOM 1034 C CA . VAL A 1 126 ? 8.806 -9.103 52.052 1.00 18.19 1105 VAL A CA 1
ATOM 1035 C C . VAL A 1 126 ? 8.650 -10.532 51.480 1.00 20.30 1105 VAL A C 1
ATOM 1036 O O . VAL A 1 126 ? 8.403 -11.488 52.211 1.00 18.42 1105 VAL A O 1
ATOM 1040 N N . LEU A 1 127 ? 8.865 -10.694 50.184 1.00 18.29 1106 LEU A N 1
ATOM 1041 C CA . LEU A 1 127 ? 8.653 -11.992 49.543 1.00 17.16 1106 LEU A CA 1
ATOM 1042 C C . LEU A 1 127 ? 9.663 -12.990 50.028 1.00 18.11 1106 LEU A C 1
ATOM 1043 O O . LEU A 1 127 ? 9.343 -14.123 50.345 1.00 19.59 1106 LEU A O 1
ATOM 1048 N N . VAL A 1 128 ? 10.908 -12.555 50.088 1.00 18.23 1107 VAL A N 1
ATOM 1049 C CA . VAL A 1 128 ? 11.957 -13.346 50.621 1.00 19.30 1107 VAL A CA 1
ATOM 1050 C C . VAL A 1 128 ? 11.681 -13.746 52.076 1.00 26.18 1107 VAL A C 1
ATOM 1051 O O . VAL A 1 128 ? 11.915 -14.890 52.448 1.00 22.73 1107 VAL A O 1
ATOM 1055 N N . ASP A 1 129 ? 11.153 -12.816 52.869 1.00 26.09 1108 ASP A N 1
ATOM 1056 C CA . ASP A 1 129 ? 10.873 -13.055 54.296 1.00 26.59 1108 ASP A CA 1
ATOM 1057 C C . ASP A 1 129 ? 9.761 -14.077 54.505 1.00 23.40 1108 ASP A C 1
ATOM 1058 O O . ASP A 1 129 ? 9.815 -14.904 55.420 1.00 26.28 1108 ASP A O 1
ATOM 1063 N N . ILE A 1 130 ? 8.739 -13.978 53.666 1.00 22.54 1109 ILE A N 1
ATOM 1064 C CA . ILE A 1 130 ? 7.662 -14.933 53.614 1.00 26.87 1109 ILE A CA 1
ATOM 1065 C C . ILE A 1 130 ? 8.171 -16.341 53.298 1.00 29.93 1109 ILE A C 1
ATOM 1066 O O . ILE A 1 130 ? 7.672 -17.312 53.857 1.00 33.35 1109 ILE A O 1
ATOM 1071 N N . ARG A 1 131 ? 9.184 -16.445 52.440 1.00 28.39 1110 ARG A N 1
ATOM 1072 C CA . ARG A 1 131 ? 9.716 -17.751 52.010 1.00 31.53 1110 ARG A CA 1
ATOM 1073 C C . ARG A 1 131 ? 10.784 -18.341 52.942 1.00 36.99 1110 ARG A C 1
ATOM 1074 O O . ARG A 1 131 ? 11.042 -19.544 52.928 1.00 37.36 1110 ARG A O 1
ATOM 1082 N N . LEU A 1 132 ? 11.399 -17.488 53.748 1.00 36.73 1111 LEU A N 1
ATOM 1083 C CA . LEU A 1 132 ? 12.459 -17.904 54.646 1.00 45.90 1111 LEU A CA 1
ATOM 1084 C C . LEU A 1 132 ? 11.914 -17.783 56.070 1.00 54.97 1111 LEU A C 1
ATOM 1085 O O . LEU A 1 132 ? 11.924 -16.697 56.648 1.00 55.44 1111 LEU A O 1
ATOM 1090 N N . TRP A 1 133 ? 11.392 -18.886 56.619 1.00 64.15 1112 TRP A N 1
ATOM 1091 C CA . TRP A 1 133 ? 10.877 -18.879 58.012 1.00 68.03 1112 TRP A CA 1
ATOM 1092 C C . TRP A 1 133 ? 10.462 -20.274 58.523 1.00 70.02 1112 TRP A C 1
ATOM 1093 O O . TRP A 1 133 ? 10.833 -21.310 57.944 1.00 70.11 1112 TRP A O 1
ATOM 1095 N N . GLN A 1 134 ? 9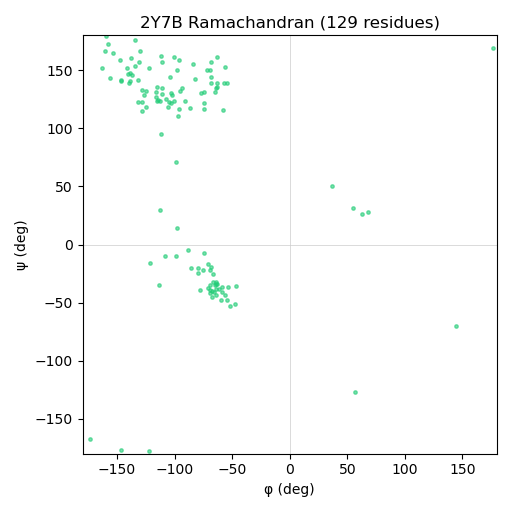.750 -20.273 59.654 1.00 72.90 1113 GLN A N 1
ATOM 1096 C CA . GLN A 1 134 ? 8.868 -21.373 60.056 1.00 73.34 1113 GLN A CA 1
ATOM 1097 C C . GLN A 1 134 ? 7.429 -20.827 60.081 1.00 73.16 1113 GLN A C 1
ATOM 1098 O O . GLN A 1 134 ? 7.007 -20.065 59.185 1.00 75.21 1113 GLN A O 1
#

Nearest PDB structures (foldseek):
  2y7b-assembly1_A  TM=1.008E+00  e=1.125E-26  Homo sapiens
  2rov-assembly1_A  TM=7.339E-01  e=4.420E-06  Rattus norvegicus
  3pp2-assembly1_B-2  TM=6.983E-01  e=1.655E-05  Homo sapiens
  2w2w-assembly7_G  TM=7.043E-01  e=1.074E-04  Homo sapiens
  4esq-assembly1_A  TM=1.865E-01  e=7.971E-01  Mycobacterium tuberculosis H37Rv